Protein AF-A0A6P2DY76-F1 (afdb_monomer)

Nearest PDB structures (foldseek):
  8uhw-assembly1_F  TM=8.883E-01  e=5.460E-03  Acetivibrio thermocellus DSM 1313
  6jkp-assembly1_A  TM=8.711E-01  e=1.863E-02  Bifidobacterium catenulatum PV20-2
  1jqa-assembly1_A  TM=8.003E-01  e=4.679E-02  Geobacillus stearothermophilus
  3gxh-assembly3_B  TM=5.942E-01  e=4.130E+00  Shewanella putrefaciens CN-32

pLDDT: mean 71.17, std 22.44, range [22.77, 96.5]

Sequence (155 aa):
MGSWETEVIHRRFASTDGLGNSGEVTFSQSAVETVYLGKTAAGALHQEIRRTSSHRVVMIASKTLATTTTCISGLQQALGDRYAGTFASIPAHSPLDSIIEAVRYVRHCQADLLVAVGGGSVIDAAKIVTLCLERDLDAIEDLLALRIGGQTPCH

Solvent-accessible surface area (backbone atoms only — not comparable to full-atom values): 9446 Å² total; per-residue (Å²): 136,84,87,66,79,54,62,63,58,77,64,74,82,70,86,79,85,78,92,82,91,69,93,69,84,76,80,69,75,70,67,81,89,61,82,69,79,97,53,55,58,54,58,45,49,55,50,49,35,64,76,70,68,46,59,21,34,29,36,40,28,27,42,65,54,59,73,76,45,65,62,54,61,52,40,46,62,66,42,48,92,26,52,45,49,72,49,45,72,56,53,93,84,58,52,65,68,52,40,35,52,48,35,53,49,43,58,73,44,59,46,46,29,54,33,32,47,56,59,69,73,40,46,52,46,46,52,53,28,50,53,27,64,75,69,74,44,72,52,65,67,57,59,51,56,67,72,64,71,79,70,81,81,87,125

Secondary structure (DSSP, 8-state):
--------------------------------S----SS-HHHHHHHHHHHHT---EEEEEEHHHHHH-SHHHHHHHHHGGGEEEEEEEE-TT--HHHHHHHHHHHHHTT-SEEEEESSHHHHHHHHHHHHHHHTT--SHHHHHHHHTTT-----

Mean predicted aligned error: 11.27 Å

Radius of gyration: 16.5 Å; Cα contacts (8 Å, |Δi|>4): 192; chains: 1; bounding box: 36×27×59 Å

Foldseek 3Di:
DDDFQWQFDKDFQDPDDDDDDDLDPPPPPPPSPDGDPPDDNLRVVVVVCVVQVWQAEEEEEALCCVPVDCNVVVNCVSCVNNYLYYHHPQDVVRDLLSLLVVLVSCVVSVGRTYTYGYDPSSVVSVVSSVVCNNVVHRDSVVVVVNVPSDDDDDD

Structure (mmCIF, N/CA/C/O backbone):
data_AF-A0A6P2DY76-F1
#
_entry.id   AF-A0A6P2DY76-F1
#
loop_
_atom_site.group_PDB
_atom_site.id
_atom_site.type_symbol
_atom_site.label_atom_id
_atom_site.label_alt_id
_atom_site.label_comp_id
_atom_site.label_asym_id
_atom_site.label_entity_id
_atom_site.label_seq_id
_atom_site.pdbx_PDB_ins_code
_atom_site.Cartn_x
_atom_site.Cartn_y
_atom_site.Cartn_z
_atom_site.occupancy
_atom_site.B_iso_or_equiv
_atom_site.auth_seq_id
_atom_site.auth_comp_id
_atom_site.auth_asym_id
_atom_site.auth_atom_id
_atom_site.pdbx_PDB_model_num
ATOM 1 N N . MET A 1 1 ? 3.518 3.228 22.490 1.00 30.34 1 MET A N 1
ATOM 2 C CA . MET A 1 1 ? 2.552 3.415 21.384 1.00 30.34 1 MET A CA 1
ATOM 3 C C . MET A 1 1 ? 3.234 4.280 20.340 1.00 30.34 1 MET A C 1
ATOM 5 O O . MET A 1 1 ? 3.386 5.469 20.569 1.00 30.34 1 MET A O 1
ATOM 9 N N . GLY A 1 2 ? 3.784 3.662 19.291 1.00 35.56 2 GLY A N 1
ATOM 10 C CA . GLY A 1 2 ? 4.503 4.375 18.232 1.00 35.56 2 GLY A CA 1
ATOM 11 C C . GLY A 1 2 ? 3.522 5.049 17.278 1.00 35.56 2 GLY A C 1
ATOM 12 O O . GLY A 1 2 ? 2.568 4.412 16.835 1.00 35.56 2 GLY A O 1
ATOM 13 N N . SER A 1 3 ? 3.735 6.335 17.015 1.00 32.41 3 SER A N 1
ATOM 14 C CA . SER A 1 3 ? 3.054 7.080 15.959 1.00 32.41 3 SER A CA 1
ATOM 15 C C . SER A 1 3 ? 3.633 6.626 14.623 1.00 32.41 3 SER A C 1
ATOM 17 O O . SER A 1 3 ? 4.756 6.990 14.288 1.00 32.41 3 SER A O 1
ATOM 19 N N . TRP A 1 4 ? 2.908 5.780 13.896 1.00 38.38 4 TRP A N 1
ATOM 20 C CA . TRP A 1 4 ? 3.278 5.389 12.538 1.00 38.38 4 TRP A CA 1
ATOM 21 C C . TRP A 1 4 ? 2.631 6.387 11.583 1.00 38.38 4 TRP A C 1
ATOM 23 O O . TRP A 1 4 ? 1.407 6.392 11.430 1.00 38.38 4 TRP A O 1
ATOM 33 N N . GLU A 1 5 ? 3.435 7.260 10.984 1.00 32.78 5 GLU A N 1
ATOM 34 C CA . GLU A 1 5 ? 2.974 8.125 9.900 1.00 32.78 5 GLU A CA 1
ATOM 35 C C . GLU A 1 5 ? 2.453 7.226 8.773 1.00 32.78 5 GLU A C 1
ATOM 37 O O . GLU A 1 5 ? 3.176 6.394 8.229 1.00 32.78 5 GLU A O 1
ATOM 42 N N . THR A 1 6 ? 1.149 7.310 8.511 1.00 41.62 6 THR A N 1
ATOM 43 C CA . THR A 1 6 ? 0.481 6.535 7.465 1.00 41.62 6 THR A CA 1
ATOM 44 C C . THR A 1 6 ? 0.117 7.507 6.364 1.00 41.62 6 THR A C 1
ATOM 46 O O . THR A 1 6 ? -0.840 8.270 6.498 1.00 41.62 6 THR A O 1
ATOM 49 N N . GLU A 1 7 ? 0.895 7.502 5.290 1.00 40.75 7 GLU A N 1
ATOM 50 C CA . GLU A 1 7 ? 0.532 8.222 4.080 1.00 40.75 7 GLU A CA 1
ATOM 51 C C . GLU A 1 7 ? -0.392 7.327 3.254 1.00 40.75 7 GLU A C 1
ATOM 53 O O . GLU A 1 7 ? 0.019 6.318 2.682 1.00 40.75 7 GLU A O 1
ATOM 58 N N . VAL A 1 8 ? -1.680 7.667 3.247 1.00 42.19 8 VAL A N 1
ATOM 59 C CA . VAL A 1 8 ? -2.668 6.962 2.433 1.00 42.19 8 VAL A CA 1
ATOM 60 C C . VAL A 1 8 ? -2.679 7.611 1.054 1.00 42.19 8 VAL A C 1
ATOM 62 O O . VAL A 1 8 ? -3.338 8.624 0.844 1.00 42.19 8 VAL A O 1
ATOM 65 N N . ILE A 1 9 ? -1.942 7.032 0.109 1.00 42.50 9 ILE A N 1
ATOM 66 C CA . ILE A 1 9 ? -2.078 7.385 -1.308 1.00 42.50 9 ILE A CA 1
ATOM 67 C C . ILE A 1 9 ? -3.341 6.697 -1.825 1.00 42.50 9 ILE A C 1
ATOM 69 O O . ILE A 1 9 ? -3.396 5.475 -1.818 1.00 42.50 9 ILE A O 1
ATOM 73 N N . HIS A 1 10 ? -4.346 7.453 -2.269 1.00 47.78 10 HIS A N 1
ATOM 74 C CA . HIS A 1 10 ? -5.577 6.905 -2.843 1.00 47.78 10 HIS A CA 1
ATOM 75 C C . HIS A 1 10 ? -5.767 7.368 -4.296 1.00 47.78 10 HIS A C 1
ATOM 77 O O . HIS A 1 10 ? -5.571 8.541 -4.612 1.00 47.78 10 HIS A O 1
ATOM 83 N N . ARG A 1 11 ? -6.257 6.495 -5.183 1.00 47.28 11 ARG A N 1
ATOM 84 C CA . ARG A 1 11 ? -6.914 6.917 -6.431 1.00 47.28 11 ARG A CA 1
ATOM 85 C C . ARG A 1 11 ? -7.928 5.874 -6.880 1.00 47.28 11 ARG A C 1
ATOM 87 O O . ARG A 1 11 ? -7.674 4.678 -6.789 1.00 47.28 11 ARG A O 1
ATOM 94 N N . ARG A 1 12 ? -9.086 6.344 -7.343 1.00 36.03 12 ARG A N 1
ATOM 95 C CA . ARG A 1 12 ? -10.121 5.512 -7.960 1.00 36.03 12 ARG A CA 1
ATOM 96 C C . ARG A 1 12 ? -9.712 5.254 -9.407 1.00 36.03 12 ARG A C 1
ATOM 98 O O . ARG A 1 12 ? -9.513 6.214 -10.148 1.00 36.03 12 ARG A O 1
ATOM 105 N N . PHE A 1 13 ? -9.619 3.990 -9.805 1.00 35.25 13 PHE A N 1
ATOM 106 C CA . PHE A 1 13 ? -9.458 3.637 -11.213 1.00 35.25 13 PHE A CA 1
ATOM 107 C C . PHE A 1 13 ? -10.743 4.027 -11.952 1.00 35.25 13 PHE A C 1
ATOM 109 O O . PHE A 1 13 ? -11.805 3.447 -11.723 1.00 35.25 13 PHE A O 1
ATOM 116 N N . ALA A 1 14 ? -10.673 5.065 -12.782 1.00 29.16 14 ALA A N 1
ATOM 117 C CA . ALA A 1 14 ? -11.671 5.271 -13.819 1.00 29.16 14 ALA A CA 1
ATOM 118 C C . ALA A 1 14 ? -11.318 4.323 -14.970 1.00 29.16 14 ALA A C 1
ATOM 120 O O . ALA A 1 14 ? -10.163 4.293 -15.387 1.00 29.16 14 ALA A O 1
ATOM 121 N N . SER A 1 15 ? -12.282 3.551 -15.478 1.00 27.42 15 SER A N 1
ATOM 122 C CA . SER A 1 15 ? -12.105 2.903 -16.778 1.00 27.42 15 SER A CA 1
ATOM 123 C C . SER A 1 15 ? -11.967 4.010 -17.821 1.00 27.42 15 SER A C 1
ATOM 125 O O . SER A 1 15 ? -12.894 4.798 -18.014 1.00 27.42 15 SER A O 1
ATOM 127 N N . THR A 1 16 ? -10.797 4.133 -18.433 1.00 33.19 16 THR A N 1
ATOM 128 C CA . THR A 1 16 ? -10.531 5.156 -19.440 1.00 33.19 16 THR A CA 1
ATOM 129 C C . THR A 1 16 ? -11.063 4.704 -20.794 1.00 33.19 16 THR A C 1
ATOM 131 O O . THR A 1 16 ? -10.407 3.970 -21.528 1.00 33.19 16 THR A O 1
ATOM 134 N N . ASP A 1 17 ? -12.241 5.211 -21.151 1.00 29.17 17 ASP A N 1
ATOM 135 C CA . ASP A 1 17 ? -12.602 5.413 -22.549 1.00 29.17 17 ASP A CA 1
ATOM 136 C C . ASP A 1 17 ? -11.834 6.653 -23.048 1.00 29.17 17 ASP A C 1
ATOM 138 O O . ASP A 1 17 ? -12.101 7.769 -22.602 1.00 29.17 17 ASP A O 1
ATOM 142 N N . GLY A 1 18 ? -10.877 6.480 -23.968 1.00 28.44 18 GLY A N 1
ATOM 143 C CA . GLY A 1 18 ? -10.365 7.580 -24.801 1.00 28.44 18 GLY A CA 1
ATOM 144 C C . GLY A 1 18 ? -8.846 7.789 -24.814 1.00 28.44 18 GLY A C 1
ATOM 145 O O . GLY A 1 18 ? -8.245 8.255 -23.851 1.00 28.44 18 GLY A O 1
ATOM 146 N N . LEU A 1 19 ? -8.252 7.513 -25.979 1.00 36.41 19 LEU A N 1
ATOM 147 C CA . LEU A 1 19 ? -6.880 7.838 -26.379 1.00 36.41 19 LEU A CA 1
ATOM 148 C C . LEU A 1 19 ? -6.678 9.357 -26.544 1.00 36.41 19 LEU A C 1
ATOM 150 O O . LEU A 1 19 ? -7.435 10.010 -27.261 1.00 36.41 19 LEU A O 1
ATOM 154 N N . GLY A 1 20 ? -5.595 9.892 -25.972 1.00 30.25 20 GLY A N 1
ATOM 155 C CA . GLY A 1 20 ? -5.074 11.235 -26.242 1.00 30.25 20 GLY A CA 1
ATOM 156 C C . GLY A 1 20 ? -3.555 11.188 -26.423 1.00 30.25 20 GLY A C 1
ATOM 157 O O . GLY A 1 20 ? -2.831 10.774 -25.524 1.00 30.25 20 GLY A O 1
ATOM 158 N N . ASN A 1 21 ? -3.085 11.567 -27.611 1.00 40.75 21 ASN A N 1
ATOM 159 C CA . ASN A 1 21 ? -1.695 11.485 -28.059 1.00 40.75 21 ASN A CA 1
ATOM 160 C C . ASN A 1 21 ? -0.908 12.755 -27.684 1.00 40.75 21 ASN A C 1
ATOM 162 O O . ASN A 1 21 ? -1.267 13.831 -28.154 1.00 40.75 21 ASN A O 1
ATOM 166 N N . SER A 1 22 ? 0.167 12.637 -26.898 1.00 38.12 22 SER A N 1
ATOM 167 C CA . SER A 1 22 ? 1.273 13.611 -26.817 1.00 38.12 22 SER A CA 1
ATOM 168 C C . SER A 1 22 ? 2.358 13.070 -25.879 1.00 38.12 22 SER A C 1
ATOM 170 O O . SER A 1 22 ? 2.081 12.766 -24.721 1.00 38.12 22 SER A O 1
ATOM 172 N N . GLY A 1 23 ? 3.584 12.918 -26.389 1.00 37.81 23 GLY A N 1
ATOM 173 C CA . GLY A 1 23 ? 4.753 12.345 -25.706 1.00 37.81 23 GLY A CA 1
ATOM 174 C C . GLY A 1 23 ? 5.379 13.238 -24.631 1.00 37.81 23 GLY A C 1
ATOM 175 O O . GLY A 1 23 ? 6.600 13.334 -24.551 1.00 37.81 23 GLY A O 1
ATOM 176 N N . GLU A 1 24 ? 4.558 13.874 -23.801 1.00 24.77 24 GLU A N 1
ATOM 177 C CA . GLU A 1 24 ? 4.988 14.581 -22.600 1.00 24.77 24 GLU A CA 1
ATOM 178 C C . GLU A 1 24 ? 4.595 13.745 -21.375 1.00 24.77 24 GLU A C 1
ATOM 180 O O . GLU A 1 24 ? 3.420 13.607 -21.034 1.00 24.77 24 GLU A O 1
ATOM 185 N N . VAL A 1 25 ? 5.581 13.143 -20.702 1.00 34.62 25 VAL A N 1
ATOM 186 C CA . VAL A 1 25 ? 5.359 12.526 -19.387 1.00 34.62 25 VAL A CA 1
ATOM 187 C C . VAL A 1 25 ? 5.606 13.597 -18.334 1.00 34.62 25 VAL A C 1
ATOM 189 O O . VAL A 1 25 ? 6.676 13.683 -17.736 1.00 34.62 25 VAL A O 1
ATOM 192 N N . THR A 1 26 ? 4.604 14.442 -18.105 1.00 22.77 26 THR A N 1
ATOM 193 C CA . THR A 1 26 ? 4.596 15.304 -16.927 1.00 22.77 26 THR A CA 1
ATOM 194 C C . THR A 1 26 ? 4.423 14.410 -15.703 1.00 22.77 26 THR A C 1
ATOM 196 O O . THR A 1 26 ? 3.330 13.914 -15.425 1.00 22.77 26 THR A O 1
ATOM 199 N N . PHE A 1 27 ? 5.500 14.206 -14.942 1.00 31.28 27 PHE A N 1
ATOM 200 C CA . PHE A 1 27 ? 5.382 13.750 -13.561 1.00 31.28 27 PHE A CA 1
ATOM 201 C C . PHE A 1 27 ? 4.781 14.894 -12.745 1.00 31.28 27 PHE A C 1
ATOM 203 O O . PHE A 1 27 ? 5.474 15.664 -12.085 1.00 31.28 27 PHE A O 1
ATOM 210 N N . SER A 1 28 ? 3.458 15.011 -12.801 1.00 29.83 28 SER A N 1
ATOM 211 C CA . SER A 1 28 ? 2.711 15.646 -11.732 1.00 29.83 28 SER A CA 1
ATOM 212 C C . SER A 1 28 ? 2.940 14.765 -10.506 1.00 29.83 28 SER A C 1
ATOM 214 O O . SER A 1 28 ? 2.367 13.681 -10.402 1.00 29.83 28 SER A O 1
ATOM 216 N N . GLN A 1 29 ? 3.823 15.179 -9.587 1.00 37.59 29 GLN A N 1
ATOM 217 C CA . GLN A 1 29 ? 3.649 14.743 -8.208 1.00 37.59 29 GLN A CA 1
ATOM 218 C C . GLN A 1 29 ? 2.282 15.289 -7.814 1.00 37.59 29 GLN A C 1
ATOM 220 O O . GLN A 1 29 ? 2.165 16.472 -7.495 1.00 37.59 29 GLN A O 1
ATOM 225 N N . SER A 1 30 ? 1.236 14.468 -7.948 1.00 38.88 30 SER A N 1
ATOM 226 C CA . SER A 1 30 ? -0.060 14.775 -7.364 1.00 38.88 30 SER A CA 1
ATOM 227 C C . SER A 1 30 ? 0.238 15.124 -5.917 1.00 38.88 30 SER A C 1
ATOM 229 O O . SER A 1 30 ? 0.761 14.289 -5.176 1.00 38.88 30 SER A O 1
ATOM 231 N N . ALA A 1 31 ? 0.037 16.399 -5.573 1.00 41.16 31 ALA A N 1
ATOM 232 C CA . ALA A 1 31 ? 0.180 16.880 -4.214 1.00 41.16 31 ALA A CA 1
ATOM 233 C C . ALA A 1 31 ? -0.518 15.870 -3.310 1.00 41.16 31 ALA A C 1
ATOM 235 O O . ALA A 1 31 ? -1.607 15.418 -3.663 1.00 41.16 31 ALA A O 1
ATOM 236 N N . VAL A 1 32 ? 0.117 15.480 -2.204 1.00 49.41 32 VAL A N 1
ATOM 237 C CA . VAL A 1 32 ? -0.525 14.624 -1.205 1.00 49.41 32 VAL A CA 1
ATOM 238 C C . VAL A 1 32 ? -1.911 15.206 -0.939 1.00 49.41 32 VAL A C 1
ATOM 240 O O . VAL A 1 32 ? -2.025 16.294 -0.377 1.00 49.41 32 VAL A O 1
ATOM 243 N N . GLU A 1 33 ? -2.959 14.538 -1.427 1.00 51.00 33 GLU A N 1
ATOM 244 C CA . GLU A 1 33 ? -4.286 15.162 -1.481 1.00 51.00 33 GLU A CA 1
ATOM 245 C C . GLU A 1 33 ? -4.858 15.312 -0.069 1.00 51.00 33 GLU A C 1
ATOM 247 O O . GLU A 1 33 ? -5.686 16.184 0.191 1.00 51.00 33 GLU A O 1
ATOM 252 N N . THR A 1 34 ? -4.405 14.480 0.875 1.00 57.59 34 THR A N 1
ATOM 253 C CA . THR A 1 34 ? -4.797 14.541 2.282 1.00 57.59 34 THR A CA 1
ATOM 254 C C . THR A 1 34 ? -3.736 13.904 3.181 1.00 57.59 34 THR A C 1
ATOM 256 O O . THR A 1 34 ? -3.368 12.746 3.004 1.00 57.59 34 THR A O 1
ATOM 259 N N . VAL A 1 35 ? -3.290 14.645 4.201 1.00 63.62 35 VAL A N 1
ATOM 260 C CA . VAL A 1 35 ? -2.479 14.118 5.310 1.00 63.62 35 VAL A CA 1
ATOM 261 C C . VAL A 1 35 ? -3.348 14.049 6.560 1.00 63.62 35 VAL A C 1
ATOM 263 O O . VAL A 1 35 ? -3.916 15.053 6.994 1.00 63.62 35 VAL A O 1
ATOM 266 N N . TYR A 1 36 ? -3.439 12.869 7.170 1.00 62.97 36 TYR A N 1
ATOM 267 C CA . TYR A 1 36 ? -4.183 12.675 8.412 1.00 62.97 36 TYR A CA 1
ATOM 268 C C . TYR A 1 36 ? -3.252 12.789 9.628 1.00 62.97 36 TYR A C 1
ATOM 270 O O . TYR A 1 36 ? -2.589 11.825 10.002 1.00 62.97 36 TYR A O 1
ATOM 278 N N . LEU A 1 37 ? -3.234 13.955 10.281 1.00 57.22 37 LEU A N 1
ATOM 279 C CA . LEU A 1 37 ? -2.522 14.166 11.550 1.00 57.22 37 LEU A CA 1
ATOM 280 C C . LEU A 1 37 ? -3.422 13.850 12.754 1.00 57.22 37 LEU A C 1
ATOM 282 O O . LEU A 1 37 ? -4.618 14.143 12.748 1.00 57.22 37 LEU A O 1
ATOM 286 N N . GLY A 1 38 ? -2.846 13.248 13.800 1.00 60.25 38 GLY A N 1
ATOM 287 C CA . GLY A 1 38 ? -3.551 12.954 15.057 1.00 60.25 38 GLY A CA 1
ATOM 288 C C . GLY A 1 38 ? -4.596 11.833 14.972 1.00 60.25 38 GLY A C 1
ATOM 289 O O . GLY A 1 38 ? -5.368 11.642 15.910 1.00 60.25 38 GLY A O 1
ATOM 290 N N . LYS A 1 39 ? -4.633 11.082 13.866 1.00 67.31 39 LYS A N 1
ATOM 291 C CA . LYS A 1 39 ? -5.490 9.903 13.700 1.00 67.31 39 LYS A CA 1
AT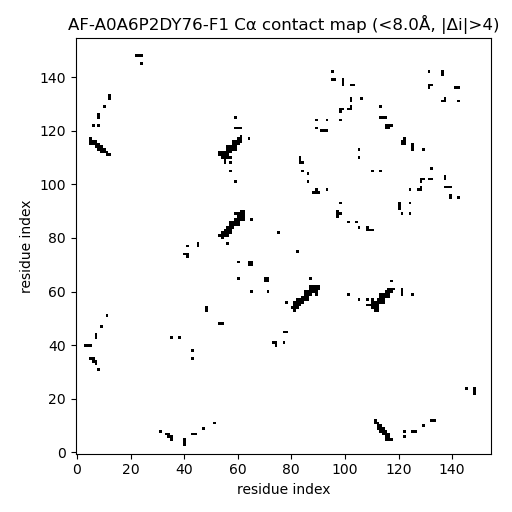OM 292 C C . LYS A 1 39 ? -4.661 8.636 13.772 1.00 67.31 39 LYS A C 1
ATOM 294 O O . LYS A 1 39 ? -3.508 8.604 13.356 1.00 67.31 39 LYS A O 1
ATOM 299 N N . THR A 1 40 ? -5.273 7.567 14.266 1.00 77.56 40 THR A N 1
ATOM 300 C CA . THR A 1 40 ? -4.704 6.233 14.086 1.00 77.56 40 THR A CA 1
ATOM 301 C C . THR A 1 40 ? -4.755 5.859 12.603 1.00 77.56 40 THR A C 1
ATOM 303 O O . THR A 1 40 ? -5.657 6.297 11.885 1.00 77.56 40 THR A O 1
ATOM 306 N N . ALA A 1 41 ? -3.831 5.007 12.154 1.00 77.94 41 ALA A N 1
ATOM 307 C CA . ALA A 1 41 ? -3.803 4.500 10.781 1.00 77.94 41 ALA A CA 1
ATOM 308 C C . ALA A 1 41 ? -5.160 3.901 10.357 1.00 77.94 41 ALA A C 1
ATOM 310 O O . ALA A 1 41 ? -5.682 4.215 9.291 1.00 77.94 41 ALA A O 1
ATOM 311 N N . ALA A 1 42 ? -5.791 3.125 11.245 1.00 82.12 42 ALA A N 1
ATOM 312 C CA . ALA A 1 42 ? -7.129 2.577 11.029 1.00 82.12 42 ALA A CA 1
ATOM 313 C C . ALA A 1 42 ? -8.206 3.671 10.902 1.00 82.12 42 ALA A C 1
ATOM 315 O O . ALA A 1 42 ? -9.077 3.592 10.041 1.00 82.12 42 ALA A O 1
ATOM 316 N N . GLY A 1 43 ? -8.146 4.720 11.731 1.00 80.94 43 GLY A N 1
ATOM 317 C CA . GLY A 1 43 ? -9.089 5.838 11.671 1.00 80.94 43 GLY A CA 1
ATOM 318 C C . GLY A 1 43 ? -8.987 6.637 10.369 1.00 80.94 43 GLY A C 1
ATOM 319 O O . GLY A 1 43 ? -10.016 6.973 9.778 1.00 80.94 43 GLY A O 1
ATOM 320 N N . ALA A 1 44 ? -7.761 6.900 9.909 1.00 83.50 44 ALA A N 1
ATOM 321 C CA . ALA A 1 44 ? -7.492 7.521 8.613 1.00 83.50 44 ALA A CA 1
ATOM 322 C C . ALA A 1 44 ? -8.004 6.643 7.459 1.00 83.50 44 ALA A C 1
ATOM 324 O O . ALA A 1 44 ? -8.776 7.107 6.623 1.00 83.50 44 ALA A O 1
ATOM 325 N N . LEU A 1 45 ? -7.677 5.348 7.482 1.00 84.00 45 LEU A N 1
ATOM 326 C CA . LEU A 1 45 ? -8.109 4.379 6.476 1.00 84.00 45 LEU A CA 1
ATOM 327 C C . LEU A 1 45 ? -9.637 4.270 6.381 1.00 84.00 45 LEU A C 1
ATOM 329 O O . LEU A 1 45 ? -10.201 4.299 5.291 1.00 84.00 45 LEU A O 1
ATOM 333 N N . HIS A 1 46 ? -10.336 4.217 7.514 1.00 86.00 46 HIS A N 1
ATOM 334 C CA . HIS A 1 46 ? -11.797 4.197 7.533 1.00 86.00 46 HIS A CA 1
ATOM 335 C C . HIS A 1 46 ? -12.425 5.457 6.939 1.00 86.00 46 HIS A C 1
ATOM 337 O O . HIS A 1 46 ? -13.470 5.378 6.291 1.00 86.00 46 HIS A O 1
ATOM 343 N N . GLN A 1 47 ? -11.840 6.627 7.202 1.00 84.25 47 GLN A N 1
ATOM 344 C CA . GLN A 1 47 ? -12.314 7.861 6.588 1.00 84.25 47 GLN A CA 1
ATOM 345 C C . GLN A 1 47 ? -12.111 7.823 5.078 1.00 84.25 47 GLN A C 1
ATOM 347 O O . GLN A 1 47 ? -13.020 8.202 4.342 1.00 84.25 47 GLN A O 1
ATOM 352 N N . GLU A 1 48 ? -10.969 7.309 4.638 1.00 84.38 48 GLU A N 1
ATOM 353 C CA . GLU A 1 48 ? -10.640 7.241 3.226 1.00 84.38 48 GLU A CA 1
ATOM 354 C C . GLU A 1 48 ? -11.558 6.293 2.458 1.00 84.38 48 GLU A C 1
ATOM 356 O O . GLU A 1 48 ? -12.117 6.657 1.426 1.00 84.38 48 GLU A O 1
ATOM 361 N N . ILE A 1 49 ? -11.827 5.119 3.023 1.00 87.06 49 ILE A N 1
ATOM 362 C CA . ILE A 1 49 ? -12.791 4.153 2.484 1.00 87.06 49 ILE A CA 1
ATOM 363 C C . ILE A 1 49 ? -14.183 4.770 2.348 1.00 87.06 49 ILE A C 1
ATOM 365 O O . ILE A 1 49 ? -14.859 4.553 1.346 1.00 87.06 49 ILE A O 1
ATOM 369 N N . ARG A 1 50 ? -14.626 5.559 3.337 1.00 88.50 50 ARG A N 1
ATOM 370 C CA . ARG A 1 50 ? -15.917 6.261 3.254 1.00 88.50 50 ARG A CA 1
ATOM 371 C C . ARG A 1 50 ? -15.922 7.316 2.154 1.00 88.50 50 ARG A C 1
ATOM 373 O O . ARG A 1 50 ? -16.907 7.424 1.434 1.00 88.50 50 ARG A O 1
ATOM 380 N N . ARG A 1 51 ? -14.837 8.080 2.024 1.00 85.88 51 ARG A N 1
ATOM 381 C CA . ARG A 1 51 ? -14.701 9.148 1.024 1.00 85.88 51 ARG A CA 1
ATOM 382 C C . ARG A 1 51 ? -14.698 8.594 -0.404 1.00 85.88 51 ARG A C 1
ATOM 384 O O . ARG A 1 51 ? -15.318 9.171 -1.287 1.00 85.88 51 ARG A O 1
ATOM 391 N N . THR A 1 52 ? -14.026 7.466 -0.615 1.00 82.12 52 THR A N 1
ATOM 392 C CA . THR A 1 52 ? -13.851 6.822 -1.930 1.00 82.12 52 THR A CA 1
ATOM 393 C C . THR A 1 52 ? -14.954 5.827 -2.278 1.00 82.12 52 THR A C 1
ATOM 395 O O . THR A 1 52 ? -15.156 5.524 -3.455 1.00 82.12 52 THR A O 1
ATOM 398 N N . SER A 1 53 ? -15.698 5.356 -1.271 1.00 91.25 53 SER A N 1
ATOM 399 C CA . SER A 1 53 ? -16.619 4.219 -1.378 1.00 91.25 53 SER A CA 1
ATOM 400 C C . SER A 1 53 ? -15.927 2.944 -1.880 1.00 91.25 53 SER A C 1
ATOM 402 O O . SER A 1 53 ? -16.508 2.196 -2.657 1.00 91.25 53 SER A O 1
ATOM 404 N N . SER A 1 54 ? -14.683 2.705 -1.458 1.00 88.69 54 SER A N 1
ATOM 405 C CA . SER A 1 54 ? -13.883 1.542 -1.868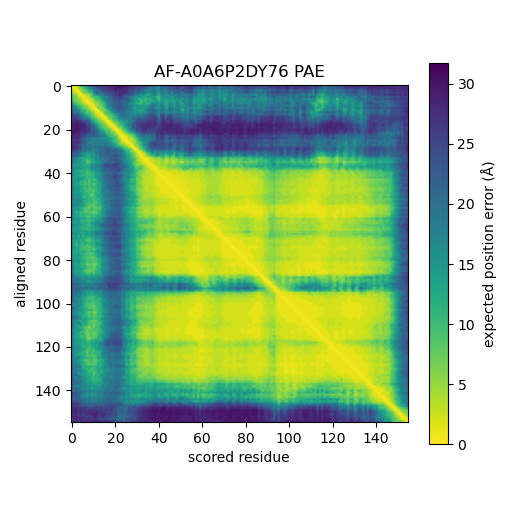 1.00 88.69 54 SER A CA 1
ATOM 406 C C . SER A 1 54 ? -14.247 0.274 -1.094 1.00 88.69 54 SER A C 1
ATOM 408 O O . SER A 1 54 ? -14.448 0.300 0.123 1.00 88.69 54 SER A O 1
ATOM 410 N N . HIS A 1 55 ? -14.324 -0.858 -1.786 1.00 93.62 55 HIS A N 1
ATOM 411 C CA . HIS A 1 55 ? -14.766 -2.156 -1.276 1.00 93.62 55 HIS A CA 1
ATOM 412 C C . HIS A 1 55 ? -13.685 -3.237 -1.309 1.00 93.62 55 HIS A C 1
ATOM 414 O O . HIS A 1 55 ? -13.847 -4.242 -0.624 1.00 93.62 55 HIS A O 1
ATOM 420 N N . ARG A 1 56 ? -12.603 -3.053 -2.067 1.00 94.25 56 ARG A N 1
ATOM 421 C CA . ARG A 1 56 ? -11.519 -4.027 -2.229 1.00 94.25 56 ARG A CA 1
ATOM 422 C C . ARG A 1 56 ? -10.177 -3.332 -2.044 1.00 94.25 56 ARG A C 1
ATOM 424 O O . ARG A 1 56 ? -9.581 -2.814 -2.984 1.00 94.25 56 ARG A O 1
ATOM 431 N N . VAL A 1 57 ? -9.699 -3.332 -0.807 1.00 92.88 57 VAL A N 1
ATOM 432 C CA . VAL A 1 57 ? -8.494 -2.614 -0.397 1.00 92.88 57 VAL A CA 1
ATOM 433 C C . VAL A 1 57 ? -7.291 -3.547 -0.395 1.00 92.88 57 VAL A C 1
ATOM 435 O O . VAL A 1 57 ? -7.272 -4.549 0.325 1.00 92.88 57 VAL A O 1
ATOM 438 N N . VAL A 1 58 ? -6.261 -3.186 -1.158 1.00 94.81 58 VAL A N 1
ATOM 439 C CA . VAL A 1 58 ? -4.946 -3.830 -1.113 1.00 94.81 58 VAL A CA 1
ATOM 440 C C . VAL A 1 58 ? -3.948 -2.915 -0.421 1.00 94.81 58 VAL A C 1
ATOM 442 O O . VAL A 1 58 ? -3.870 -1.724 -0.706 1.00 94.81 58 VAL A O 1
ATOM 445 N N . MET A 1 59 ? -3.147 -3.488 0.474 1.00 92.56 59 MET A N 1
ATOM 446 C CA . 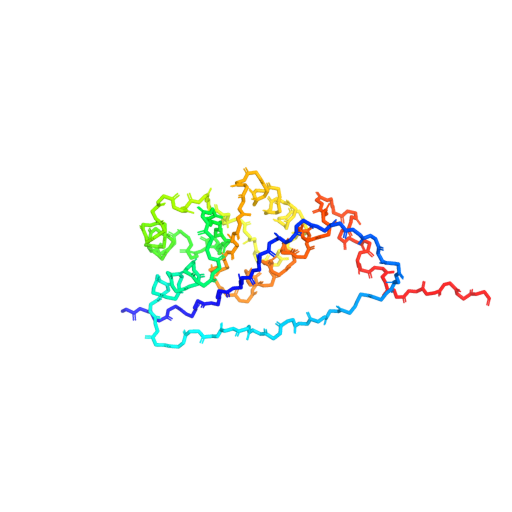MET A 1 59 ? -2.032 -2.785 1.106 1.00 92.56 59 MET A CA 1
ATOM 447 C C . MET A 1 59 ? -0.703 -3.182 0.460 1.00 92.56 59 MET A C 1
ATOM 449 O O . MET A 1 59 ? -0.436 -4.369 0.296 1.00 92.56 59 MET A O 1
ATOM 453 N N . ILE A 1 60 ? 0.161 -2.217 0.159 1.00 90.88 60 ILE A N 1
ATOM 454 C CA . ILE A 1 60 ? 1.584 -2.444 -0.107 1.00 90.88 60 ILE A CA 1
ATOM 455 C C . ILE A 1 60 ? 2.355 -2.043 1.144 1.00 90.88 60 ILE A C 1
ATOM 457 O O . ILE A 1 60 ? 2.216 -0.922 1.627 1.00 90.88 60 ILE A O 1
ATOM 461 N N . ALA A 1 61 ? 3.175 -2.946 1.673 1.00 87.75 61 ALA A N 1
ATOM 462 C CA . ALA A 1 61 ? 3.904 -2.715 2.912 1.00 87.75 61 ALA A CA 1
ATOM 463 C C . ALA A 1 61 ? 5.388 -3.062 2.792 1.00 87.75 61 ALA A C 1
ATOM 465 O O . ALA A 1 61 ? 5.780 -3.927 2.006 1.00 87.75 61 ALA A O 1
ATOM 466 N N . SER A 1 62 ? 6.226 -2.431 3.622 1.00 83.12 62 SER A N 1
ATOM 467 C CA . SER A 1 62 ? 7.601 -2.922 3.785 1.00 83.12 62 SER A CA 1
ATOM 468 C C . SER A 1 62 ? 7.597 -4.282 4.482 1.00 83.12 62 SER A C 1
ATOM 470 O O . SER A 1 62 ? 6.855 -4.496 5.446 1.00 83.12 62 SER A O 1
ATOM 472 N N . LYS A 1 63 ? 8.491 -5.176 4.047 1.00 83.38 63 LYS A N 1
ATOM 473 C CA . LYS A 1 63 ? 8.679 -6.491 4.671 1.00 83.38 63 LYS A CA 1
ATOM 474 C C . LYS A 1 63 ? 8.955 -6.376 6.169 1.00 83.38 63 LYS A C 1
ATOM 476 O O . LYS A 1 63 ? 8.332 -7.074 6.958 1.00 83.38 63 LYS A O 1
ATOM 481 N N . THR A 1 64 ? 9.846 -5.464 6.561 1.00 81.69 64 THR A N 1
ATOM 482 C CA . THR A 1 64 ? 10.202 -5.239 7.968 1.00 81.69 64 THR A CA 1
ATOM 483 C C . THR A 1 64 ? 8.989 -4.837 8.796 1.00 81.69 64 THR A C 1
ATOM 485 O O . THR A 1 64 ? 8.757 -5.432 9.842 1.00 81.69 64 THR A O 1
ATOM 488 N N . LEU A 1 65 ? 8.174 -3.879 8.340 1.00 80.62 65 LEU A N 1
ATOM 489 C CA . LEU A 1 65 ? 6.980 -3.467 9.085 1.00 80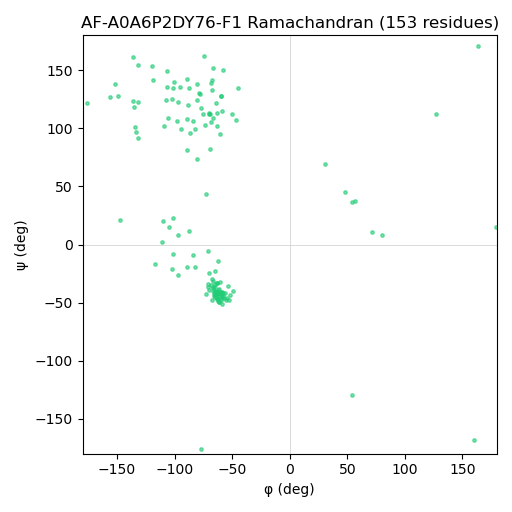.62 65 LEU A CA 1
ATOM 490 C C . LEU A 1 65 ? 5.971 -4.616 9.212 1.00 80.62 65 LEU A C 1
ATOM 492 O O . LEU A 1 65 ? 5.405 -4.814 10.287 1.00 80.62 65 LEU A O 1
ATOM 496 N N . ALA A 1 66 ? 5.785 -5.388 8.140 1.00 82.62 66 ALA A N 1
ATOM 497 C CA . ALA A 1 66 ? 4.870 -6.523 8.112 1.00 82.62 66 ALA A CA 1
ATOM 498 C C . ALA A 1 66 ? 5.296 -7.681 9.034 1.00 82.62 66 ALA A C 1
ATOM 500 O O . ALA A 1 66 ? 4.430 -8.378 9.552 1.00 82.62 66 ALA A O 1
ATOM 501 N N . THR A 1 67 ? 6.599 -7.893 9.255 1.00 83.44 67 THR A N 1
ATOM 502 C CA . THR A 1 67 ? 7.103 -9.012 10.075 1.00 83.44 67 THR A CA 1
ATOM 503 C C . THR A 1 67 ? 7.421 -8.636 11.518 1.00 83.44 67 THR A C 1
ATOM 505 O O . THR A 1 67 ? 7.391 -9.498 12.391 1.00 83.44 67 THR A O 1
ATOM 508 N N . THR A 1 68 ? 7.747 -7.370 11.784 1.00 83.38 68 THR A N 1
ATOM 509 C CA . THR A 1 68 ? 8.203 -6.919 13.113 1.00 83.38 68 THR A CA 1
ATOM 510 C C . THR A 1 68 ? 7.123 -6.220 13.931 1.00 83.38 68 THR A C 1
ATOM 512 O O . THR A 1 68 ? 7.336 -5.944 15.110 1.00 83.38 68 THR A O 1
ATOM 515 N N . THR A 1 69 ? 5.961 -5.930 13.337 1.00 83.25 69 THR A N 1
ATOM 516 C CA . THR A 1 69 ? 4.891 -5.181 14.004 1.00 83.25 69 THR A CA 1
ATOM 517 C C . THR A 1 69 ? 3.518 -5.800 13.767 1.00 83.25 69 THR A C 1
ATOM 519 O O . THR A 1 69 ? 3.292 -6.522 12.802 1.00 83.25 69 THR A O 1
ATOM 522 N N . THR A 1 70 ? 2.561 -5.443 14.622 1.00 85.06 70 THR A N 1
ATOM 523 C CA . THR A 1 70 ? 1.136 -5.765 14.451 1.00 85.06 70 THR A CA 1
ATOM 524 C C . THR A 1 70 ? 0.383 -4.715 13.626 1.00 85.06 70 THR A C 1
ATOM 526 O O . THR A 1 70 ? -0.845 -4.717 13.590 1.00 85.06 70 THR A O 1
ATOM 529 N N . CYS A 1 71 ? 1.089 -3.786 12.967 1.00 83.75 71 CYS A N 1
ATOM 530 C CA . CYS A 1 71 ? 0.461 -2.702 12.211 1.00 83.75 71 CYS A CA 1
ATOM 531 C C . CYS A 1 71 ? -0.401 -3.248 11.064 1.00 83.75 71 CYS A C 1
ATOM 533 O O . CYS A 1 71 ? -1.575 -2.900 10.952 1.00 83.75 71 CYS A O 1
ATOM 535 N N . ILE A 1 72 ? 0.158 -4.159 10.262 1.00 88.19 72 ILE A N 1
ATOM 536 C CA . ILE A 1 72 ? -0.545 -4.754 9.121 1.00 88.19 72 ILE A CA 1
ATOM 537 C C . ILE A 1 72 ? -1.737 -5.591 9.580 1.00 88.19 72 ILE A C 1
ATOM 539 O O . ILE A 1 72 ? -2.824 -5.420 9.039 1.00 88.19 72 ILE A O 1
ATOM 543 N N . SER A 1 73 ? -1.577 -6.429 10.607 1.00 89.88 73 SER A N 1
ATOM 544 C CA . SER A 1 73 ? -2.688 -7.234 11.128 1.00 89.88 73 SER A CA 1
ATOM 545 C C . SER A 1 73 ? -3.798 -6.380 11.747 1.00 89.88 73 SER A C 1
ATOM 547 O O . SER A 1 73 ? -4.976 -6.669 11.553 1.00 89.88 73 SER A O 1
ATOM 549 N N . GLY A 1 74 ? -3.450 -5.278 12.416 1.00 89.19 74 GLY A N 1
ATOM 550 C CA . GLY A 1 74 ? -4.428 -4.310 12.912 1.00 89.19 74 GLY A CA 1
ATOM 551 C C . GLY A 1 74 ? -5.209 -3.623 11.787 1.00 89.19 74 GLY A C 1
ATOM 552 O O . GLY A 1 74 ? -6.423 -3.456 11.892 1.00 89.19 74 GLY A O 1
ATOM 553 N N . LEU A 1 75 ? -4.542 -3.262 10.687 1.00 89.25 75 LEU A N 1
ATOM 554 C CA . LEU A 1 75 ? -5.202 -2.684 9.512 1.00 89.25 75 LEU A CA 1
ATOM 555 C C . LEU A 1 75 ? -6.058 -3.709 8.762 1.00 89.25 75 LEU A C 1
ATOM 557 O O . LEU A 1 75 ? -7.166 -3.376 8.357 1.00 89.25 75 LEU A O 1
ATOM 561 N N . GLN A 1 76 ? -5.597 -4.955 8.634 1.00 92.88 76 GLN A N 1
ATOM 562 C CA . GLN A 1 76 ? -6.398 -6.063 8.100 1.00 92.88 76 GLN A CA 1
ATOM 563 C C . GLN A 1 76 ? -7.700 -6.226 8.892 1.00 92.88 76 GLN A C 1
ATOM 565 O O . GLN A 1 76 ? -8.779 -6.279 8.306 1.00 92.88 76 GLN A O 1
ATOM 570 N N . GLN A 1 77 ? -7.613 -6.235 10.226 1.00 91.81 77 GLN A N 1
ATOM 571 C CA . GLN A 1 77 ? -8.789 -6.340 11.086 1.00 91.81 77 GLN A CA 1
ATOM 572 C C . GLN A 1 77 ? -9.723 -5.132 10.938 1.00 91.81 77 GLN A C 1
ATOM 574 O O . GLN A 1 77 ? -10.938 -5.307 10.883 1.00 91.81 77 GLN A O 1
ATOM 579 N N . ALA A 1 78 ? -9.174 -3.917 10.845 1.00 89.19 78 ALA A N 1
ATOM 580 C CA . ALA A 1 78 ? -9.963 -2.705 10.627 1.00 89.19 78 ALA A CA 1
ATOM 581 C C . ALA A 1 78 ? -10.674 -2.703 9.261 1.00 89.19 78 ALA A C 1
ATOM 583 O O . ALA A 1 78 ? -11.785 -2.194 9.137 1.00 89.19 78 ALA A O 1
ATOM 584 N N . LEU A 1 79 ? -10.055 -3.283 8.233 1.00 91.81 79 LEU A N 1
ATOM 585 C CA . LEU A 1 79 ? -10.642 -3.402 6.899 1.00 91.81 79 LEU A CA 1
ATOM 586 C C . LEU A 1 79 ? -11.801 -4.404 6.842 1.00 91.81 79 LEU A C 1
ATOM 588 O O . LEU A 1 79 ? -12.747 -4.181 6.082 1.00 91.81 79 LEU A O 1
ATOM 592 N N . GLY A 1 80 ? -11.742 -5.480 7.633 1.00 94.31 80 GLY A N 1
ATOM 593 C CA . GLY A 1 80 ? -12.757 -6.535 7.637 1.00 94.31 80 GLY A CA 1
ATOM 594 C C . GLY A 1 80 ? -12.990 -7.090 6.231 1.00 94.31 80 GLY A C 1
ATOM 595 O O . GLY A 1 80 ? -12.038 -7.372 5.507 1.00 94.31 80 GLY A O 1
ATOM 596 N N . ASP A 1 81 ? -14.251 -7.160 5.809 1.00 94.88 81 ASP A N 1
ATOM 597 C CA . ASP A 1 81 ? -14.652 -7.688 4.494 1.00 94.88 81 ASP A CA 1
ATOM 598 C C . ASP A 1 81 ? -14.104 -6.890 3.300 1.00 94.88 81 ASP A C 1
ATOM 600 O O . ASP A 1 81 ? -14.150 -7.357 2.164 1.00 94.88 81 ASP A O 1
ATOM 604 N N . ARG A 1 82 ? -13.584 -5.677 3.536 1.00 94.81 82 ARG A N 1
ATOM 605 C CA . ARG A 1 82 ? -12.966 -4.852 2.489 1.00 94.81 82 ARG A CA 1
ATOM 606 C C . ARG A 1 82 ? -11.510 -5.215 2.237 1.00 94.81 82 ARG A C 1
ATOM 608 O O . ARG A 1 82 ? -10.911 -4.692 1.300 1.00 94.81 82 ARG A O 1
ATOM 615 N N . TYR A 1 83 ? -10.913 -6.057 3.074 1.00 96.50 83 TYR A N 1
ATOM 616 C CA . TYR A 1 83 ? -9.539 -6.496 2.900 1.00 96.50 83 TYR A CA 1
ATOM 617 C C . TYR A 1 83 ? -9.425 -7.436 1.693 1.00 96.50 83 TYR A C 1
ATOM 619 O O . TYR A 1 83 ? -9.936 -8.552 1.714 1.00 96.50 83 TYR A O 1
ATOM 627 N N . ALA A 1 84 ? -8.728 -6.989 0.648 1.00 96.19 84 ALA A N 1
ATOM 628 C CA . ALA A 1 84 ? -8.508 -7.774 -0.566 1.00 96.19 84 ALA A CA 1
ATOM 629 C C . ALA A 1 84 ? -7.104 -8.393 -0.639 1.00 96.19 84 ALA A C 1
ATOM 631 O O . ALA A 1 84 ? -6.905 -9.358 -1.377 1.00 96.19 84 ALA A O 1
ATOM 632 N N . GLY A 1 85 ? -6.129 -7.862 0.106 1.00 95.50 85 GLY A N 1
ATOM 633 C CA . GLY A 1 85 ? -4.782 -8.426 0.128 1.00 95.50 85 GLY A CA 1
ATOM 634 C C . GLY A 1 85 ? -3.700 -7.513 0.699 1.00 95.50 85 GLY A C 1
ATOM 635 O O . GLY A 1 85 ? -3.900 -6.324 0.959 1.00 95.50 85 GLY A O 1
ATOM 636 N N . THR A 1 86 ? -2.515 -8.085 0.895 1.00 94.50 86 THR A N 1
ATOM 637 C CA . THR A 1 86 ? -1.301 -7.352 1.259 1.00 94.50 86 THR A CA 1
ATOM 638 C C . THR A 1 86 ? -0.124 -7.851 0.439 1.00 94.50 86 THR A C 1
ATOM 640 O O . THR A 1 86 ? 0.234 -9.023 0.511 1.00 94.50 86 THR A O 1
ATOM 643 N N . PHE A 1 87 ? 0.524 -6.935 -0.272 1.00 93.25 87 PHE A N 1
ATOM 644 C CA . PHE A 1 87 ? 1.798 -7.167 -0.929 1.00 93.25 87 PHE A CA 1
ATOM 645 C C . PHE A 1 87 ? 2.931 -6.629 -0.045 1.00 93.25 87 PHE A C 1
ATOM 647 O O . PHE A 1 87 ? 3.115 -5.420 0.087 1.00 93.25 87 PHE A O 1
ATOM 654 N N . ALA A 1 88 ? 3.684 -7.524 0.598 1.00 86.75 88 ALA A N 1
ATOM 655 C CA . ALA A 1 88 ? 4.737 -7.167 1.561 1.00 86.75 88 ALA A CA 1
ATOM 656 C C . ALA A 1 88 ? 6.166 -7.443 1.050 1.00 86.75 88 ALA A C 1
ATOM 6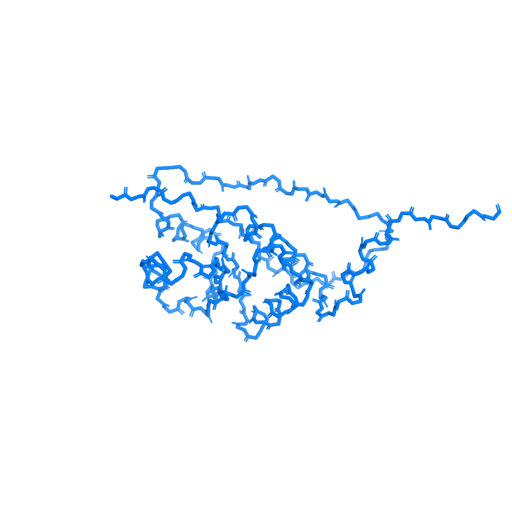58 O O . ALA A 1 88 ? 7.102 -7.570 1.842 1.00 86.75 88 ALA A O 1
ATOM 659 N N . SER A 1 89 ? 6.336 -7.561 -0.270 1.00 76.44 89 SER A N 1
ATOM 660 C CA . SER A 1 89 ? 7.588 -8.001 -0.902 1.00 76.44 89 SER A CA 1
ATOM 661 C C . SER A 1 89 ? 8.388 -6.877 -1.563 1.00 76.44 89 SER A C 1
ATOM 663 O O . SER A 1 89 ? 9.306 -7.179 -2.312 1.00 76.44 89 SER A O 1
ATOM 665 N N . ILE A 1 90 ? 8.096 -5.598 -1.287 1.00 71.44 90 ILE A N 1
ATOM 666 C CA . ILE A 1 90 ? 8.879 -4.475 -1.835 1.00 71.44 90 ILE A CA 1
ATOM 667 C C . ILE A 1 90 ? 10.281 -4.458 -1.185 1.00 71.44 90 ILE A C 1
ATOM 669 O O . ILE A 1 90 ? 10.379 -4.190 0.020 1.00 71.44 90 ILE A O 1
ATOM 673 N N . PRO A 1 91 ? 11.372 -4.739 -1.929 1.00 65.94 91 PRO A N 1
ATOM 674 C CA . PRO A 1 91 ? 12.736 -4.690 -1.407 1.00 65.94 91 PRO A CA 1
ATOM 675 C C . PRO A 1 91 ? 13.214 -3.244 -1.225 1.00 65.94 91 PRO A C 1
ATOM 677 O O . PRO A 1 91 ? 12.700 -2.318 -1.856 1.00 65.94 91 PRO A O 1
ATOM 680 N N . ALA A 1 92 ? 14.266 -3.044 -0.425 1.00 54.31 92 ALA A N 1
ATOM 681 C CA . ALA A 1 92 ? 15.022 -1.794 -0.481 1.00 54.31 92 ALA A CA 1
ATOM 682 C C . ALA A 1 92 ? 15.578 -1.629 -1.909 1.00 54.31 92 ALA A C 1
ATOM 684 O O . ALA A 1 92 ? 16.202 -2.552 -2.425 1.00 54.31 92 ALA A O 1
ATOM 685 N N . HIS A 1 93 ? 15.322 -0.475 -2.533 1.00 60.78 93 HIS A N 1
ATOM 686 C CA . HIS A 1 93 ? 15.640 -0.143 -3.935 1.00 60.78 93 HIS A CA 1
ATOM 687 C C . HIS A 1 93 ? 14.683 -0.663 -5.026 1.00 60.78 93 HIS A C 1
ATOM 689 O O . HIS A 1 93 ? 15.000 -0.467 -6.195 1.00 60.78 93 HIS A O 1
ATOM 695 N N . SER A 1 94 ? 13.526 -1.245 -4.668 1.00 61.88 94 SER A N 1
ATOM 696 C CA . SER A 1 94 ? 12.368 -1.522 -5.551 1.00 61.88 94 SER A CA 1
ATOM 697 C C . SER A 1 94 ? 12.724 -1.802 -7.024 1.00 61.88 94 SE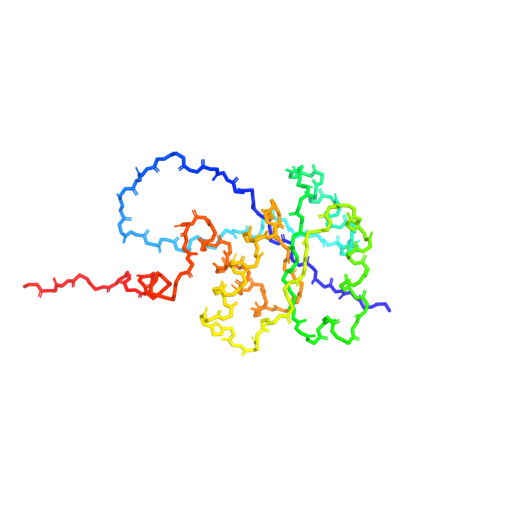R A C 1
ATOM 699 O O . SER A 1 94 ? 12.445 -0.964 -7.887 1.00 61.88 94 SER A O 1
ATOM 701 N N . PRO A 1 95 ? 13.364 -2.944 -7.337 1.00 72.50 95 PRO A N 1
ATOM 702 C CA . PRO A 1 95 ? 13.635 -3.317 -8.721 1.00 72.50 95 PRO A CA 1
ATOM 703 C C . PRO A 1 95 ? 12.325 -3.387 -9.518 1.00 72.50 95 PRO A C 1
ATOM 705 O O . PRO A 1 95 ? 11.265 -3.686 -8.961 1.00 72.50 95 PRO A O 1
ATOM 708 N N . LEU A 1 96 ? 12.400 -3.101 -10.822 1.00 80.38 96 LEU A N 1
ATOM 709 C CA . LEU A 1 96 ? 11.232 -3.029 -11.712 1.00 80.38 96 LEU A CA 1
ATOM 710 C C . LEU A 1 96 ? 10.382 -4.310 -11.641 1.00 80.38 96 LEU A C 1
ATOM 712 O O . LEU A 1 96 ? 9.159 -4.221 -11.627 1.00 80.38 96 LEU A O 1
ATOM 716 N N . ASP A 1 97 ? 11.018 -5.473 -11.477 1.00 84.19 97 ASP A N 1
ATOM 717 C CA . ASP A 1 97 ? 10.349 -6.763 -11.267 1.00 84.19 97 ASP A CA 1
ATOM 718 C C . ASP A 1 97 ? 9.347 -6.730 -10.107 1.00 84.19 97 ASP A C 1
ATOM 720 O O . ASP A 1 97 ? 8.193 -7.122 -10.260 1.00 84.19 97 ASP A O 1
ATOM 724 N N . SER A 1 98 ? 9.752 -6.193 -8.953 1.00 85.62 98 SER A N 1
ATOM 725 C CA . SER A 1 98 ? 8.891 -6.117 -7.768 1.00 85.62 98 SER A CA 1
ATOM 726 C C . SER A 1 98 ? 7.716 -5.159 -7.961 1.00 85.62 98 SER A C 1
ATOM 728 O O . SER A 1 98 ? 6.656 -5.362 -7.369 1.00 85.62 98 SER A O 1
ATOM 730 N N . ILE A 1 99 ? 7.880 -4.123 -8.789 1.00 88.38 99 ILE A N 1
ATOM 731 C CA . ILE A 1 99 ? 6.775 -3.240 -9.176 1.00 88.38 99 ILE A CA 1
ATOM 732 C C . ILE A 1 99 ? 5.776 -4.004 -10.039 1.00 88.38 99 ILE A C 1
ATOM 734 O O . ILE A 1 99 ? 4.581 -3.960 -9.762 1.00 88.38 99 ILE A O 1
ATOM 738 N N . ILE A 1 100 ? 6.249 -4.738 -11.047 1.00 90.19 100 ILE A N 1
ATOM 739 C CA . ILE A 1 100 ? 5.383 -5.536 -11.920 1.00 90.19 100 ILE A CA 1
ATOM 740 C C . ILE A 1 100 ? 4.644 -6.623 -11.134 1.00 90.19 100 ILE A C 1
ATOM 742 O O . ILE A 1 100 ? 3.438 -6.806 -11.311 1.00 90.19 100 ILE A O 1
ATOM 746 N N . GLU A 1 101 ? 5.322 -7.305 -10.213 1.00 91.44 101 GLU A N 1
ATOM 747 C CA . GLU A 1 101 ? 4.685 -8.256 -9.299 1.00 91.44 101 GLU A CA 1
ATOM 748 C C . GLU A 1 101 ? 3.588 -7.594 -8.459 1.00 91.44 101 GLU A C 1
ATOM 750 O O . GLU A 1 101 ? 2.488 -8.139 -8.347 1.00 91.44 101 GLU A O 1
ATOM 755 N N . ALA A 1 102 ? 3.850 -6.403 -7.912 1.00 91.88 102 ALA A N 1
ATOM 756 C CA . ALA A 1 102 ? 2.861 -5.654 -7.148 1.00 91.88 102 ALA A CA 1
ATOM 757 C C . ALA A 1 102 ? 1.657 -5.243 -8.014 1.00 91.88 102 ALA A C 1
ATOM 759 O O . ALA A 1 102 ? 0.519 -5.400 -7.578 1.00 91.88 102 ALA A O 1
ATOM 760 N N . VAL A 1 103 ? 1.875 -4.782 -9.249 1.00 92.31 103 VAL A N 1
ATOM 761 C CA . VAL A 1 103 ? 0.798 -4.442 -10.198 1.00 92.31 103 VAL A CA 1
ATOM 762 C C . VAL A 1 103 ? -0.085 -5.655 -10.474 1.00 92.31 103 VAL A C 1
ATOM 764 O O . VAL A 1 103 ? -1.306 -5.588 -10.312 1.00 92.31 103 VAL A O 1
ATOM 767 N N . ARG A 1 104 ? 0.527 -6.788 -10.833 1.00 93.44 104 ARG A N 1
ATOM 768 C CA . ARG A 1 104 ? -0.191 -8.041 -11.104 1.00 93.44 104 ARG A CA 1
ATOM 769 C C . ARG A 1 104 ? -0.970 -8.510 -9.882 1.00 93.44 104 ARG A C 1
ATOM 771 O O . ARG A 1 104 ? -2.121 -8.918 -10.015 1.00 93.44 104 ARG A O 1
ATOM 778 N N . TYR A 1 105 ? -0.378 -8.399 -8.695 1.00 95.25 105 TYR A N 1
ATOM 779 C CA . TYR A 1 105 ? -1.042 -8.723 -7.437 1.00 95.25 105 TYR A CA 1
ATOM 780 C C . TYR A 1 105 ? -2.276 -7.842 -7.196 1.00 95.25 105 TYR A C 1
ATOM 782 O O . TYR A 1 105 ? -3.360 -8.357 -6.929 1.00 95.25 105 TYR A O 1
ATOM 790 N N . VAL A 1 106 ? -2.141 -6.521 -7.340 1.00 93.25 106 VAL A N 1
ATOM 791 C CA . VAL A 1 106 ? -3.243 -5.568 -7.132 1.00 93.25 106 VAL A CA 1
ATOM 792 C C . VAL A 1 106 ? -4.389 -5.822 -8.120 1.00 93.25 106 VAL A C 1
ATOM 794 O O . VAL A 1 106 ? -5.553 -5.844 -7.709 1.00 93.25 106 VAL A O 1
ATOM 797 N N . ARG A 1 107 ? -4.074 -6.098 -9.395 1.00 92.69 107 ARG A N 1
ATOM 798 C CA . ARG A 1 107 ? -5.066 -6.491 -10.412 1.00 92.69 107 ARG A CA 1
ATOM 799 C C . ARG A 1 107 ? -5.753 -7.805 -10.081 1.00 92.69 107 ARG A C 1
ATOM 801 O O . ARG A 1 107 ? -6.975 -7.885 -10.164 1.00 92.69 107 ARG A O 1
ATOM 808 N N . HIS A 1 108 ? -4.990 -8.821 -9.687 1.00 95.56 108 HIS A N 1
ATOM 809 C CA . HIS A 1 108 ? -5.532 -10.122 -9.301 1.00 95.56 108 HIS A CA 1
ATOM 810 C C . HIS A 1 108 ? -6.512 -9.998 -8.127 1.00 95.56 108 HIS A C 1
ATOM 812 O O . HIS A 1 108 ? -7.586 -10.594 -8.137 1.00 95.56 108 HIS A O 1
ATOM 818 N N . CYS A 1 109 ? -6.184 -9.152 -7.149 1.00 94.81 109 CYS A N 1
ATOM 819 C CA . CYS A 1 109 ? -7.067 -8.813 -6.040 1.00 94.81 109 CYS A CA 1
ATOM 820 C C . CYS A 1 109 ? -8.265 -7.943 -6.452 1.00 94.81 109 CYS A C 1
ATOM 822 O O . CYS A 1 109 ? -9.127 -7.698 -5.606 1.00 94.81 109 CYS A O 1
ATOM 824 N N . GLN A 1 110 ? -8.349 -7.479 -7.703 1.00 93.94 110 GLN A N 1
ATOM 825 C CA . GLN A 1 110 ? -9.369 -6.553 -8.203 1.00 93.94 110 GLN A CA 1
ATOM 826 C C . GLN A 1 110 ? -9.535 -5.349 -7.267 1.00 93.94 110 GLN A C 1
ATOM 828 O O . GLN A 1 110 ? -10.647 -5.022 -6.852 1.00 93.94 110 GLN A O 1
ATOM 833 N N . ALA A 1 111 ? -8.415 -4.772 -6.830 1.00 90.88 111 ALA A N 1
ATOM 834 C CA . ALA A 1 111 ? -8.444 -3.705 -5.844 1.00 90.88 111 ALA A CA 1
ATOM 835 C C . ALA A 1 111 ? -9.063 -2.428 -6.427 1.00 90.88 111 ALA A C 1
ATOM 837 O O . ALA A 1 111 ? -8.749 -2.033 -7.547 1.00 90.88 111 ALA A O 1
ATOM 838 N N . ASP A 1 112 ? -9.883 -1.749 -5.631 1.00 90.19 112 ASP A N 1
ATOM 839 C CA . ASP A 1 112 ? -10.411 -0.412 -5.922 1.00 90.19 112 ASP A CA 1
ATOM 840 C C . ASP A 1 112 ? -9.825 0.667 -4.991 1.00 90.19 112 ASP A C 1
ATOM 842 O O . ASP A 1 112 ? -10.186 1.842 -5.083 1.00 90.19 112 ASP A O 1
ATOM 846 N N . LEU A 1 113 ? -8.911 0.265 -4.100 1.00 88.31 113 LEU A N 1
ATOM 847 C CA . LEU A 1 113 ? -8.070 1.137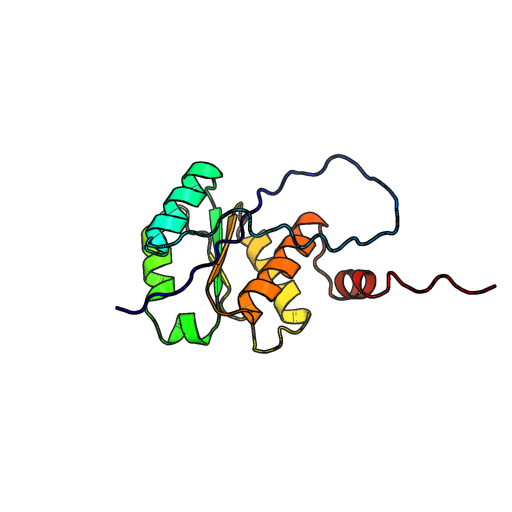 -3.289 1.00 88.31 113 LEU A CA 1
ATOM 848 C C . LEU A 1 113 ? -6.725 0.461 -3.016 1.00 88.31 113 LEU A C 1
ATOM 850 O O . LEU A 1 113 ? -6.669 -0.660 -2.507 1.00 88.31 113 LEU A O 1
ATOM 854 N N . LEU A 1 114 ? -5.644 1.178 -3.308 1.00 89.69 114 LEU A N 1
ATOM 855 C CA . LEU A 1 114 ? -4.286 0.820 -2.915 1.00 89.69 114 LEU A CA 1
ATOM 856 C C . LEU A 1 114 ? -3.888 1.643 -1.685 1.00 89.69 114 LEU A C 1
ATOM 858 O O . LEU A 1 114 ? -4.212 2.820 -1.622 1.00 89.69 114 LEU A O 1
ATOM 862 N N . VAL A 1 115 ? -3.201 1.048 -0.710 1.00 90.44 115 VAL A N 1
ATOM 863 C CA . VAL A 1 115 ? -2.722 1.746 0.497 1.00 90.44 115 VAL A CA 1
ATOM 864 C C . VAL A 1 115 ? -1.254 1.414 0.727 1.00 90.44 115 VAL A C 1
ATOM 866 O O . VAL A 1 115 ? -0.905 0.246 0.877 1.00 90.44 115 VAL A O 1
ATOM 869 N N . ALA A 1 116 ? -0.386 2.421 0.792 1.00 88.94 116 ALA A N 1
ATOM 870 C CA . ALA A 1 116 ? 1.020 2.234 1.142 1.00 88.94 116 ALA A CA 1
ATOM 871 C C . ALA A 1 116 ? 1.218 2.284 2.668 1.00 88.94 116 ALA A C 1
ATOM 873 O O . ALA A 1 116 ? 0.691 3.166 3.340 1.00 88.94 116 ALA A O 1
ATOM 874 N N . VAL A 1 117 ? 1.989 1.347 3.227 1.00 85.75 117 VAL A N 1
ATOM 875 C CA . VAL A 1 117 ? 2.297 1.288 4.665 1.00 85.75 117 VAL A CA 1
ATOM 876 C C . VAL A 1 117 ? 3.797 1.044 4.874 1.00 85.75 117 VAL A C 1
ATOM 878 O O . VAL A 1 117 ? 4.299 -0.084 4.827 1.00 85.75 117 VAL A O 1
ATOM 881 N N . GLY A 1 118 ? 4.551 2.117 5.098 1.00 81.38 118 GLY A N 1
ATOM 882 C CA . GLY A 1 118 ? 5.998 2.060 5.302 1.00 81.38 118 GLY A CA 1
ATOM 883 C C . GLY A 1 118 ? 6.674 3.405 5.052 1.00 81.38 118 GLY A C 1
ATOM 884 O O . GLY A 1 118 ? 6.006 4.424 4.932 1.00 81.38 118 GLY A O 1
ATOM 885 N N . GLY A 1 119 ? 8.006 3.399 4.978 1.00 79.19 119 GLY A N 1
ATOM 886 C CA . GLY A 1 119 ? 8.788 4.598 4.656 1.00 79.19 119 GLY A CA 1
ATOM 887 C C . GLY A 1 119 ? 8.774 4.958 3.165 1.00 79.19 119 GLY A C 1
ATOM 888 O O . GLY A 1 119 ? 8.148 4.276 2.351 1.00 79.19 119 GLY A O 1
ATOM 889 N N . GLY A 1 120 ? 9.543 5.990 2.799 1.00 77.56 120 GLY A N 1
ATOM 890 C CA . GLY A 1 120 ? 9.562 6.583 1.453 1.00 77.56 120 GLY A CA 1
ATOM 891 C C . GLY A 1 120 ? 9.699 5.586 0.297 1.00 77.56 120 GLY A C 1
ATOM 892 O O . GLY A 1 120 ? 8.966 5.686 -0.674 1.00 77.56 120 GLY A O 1
ATOM 893 N N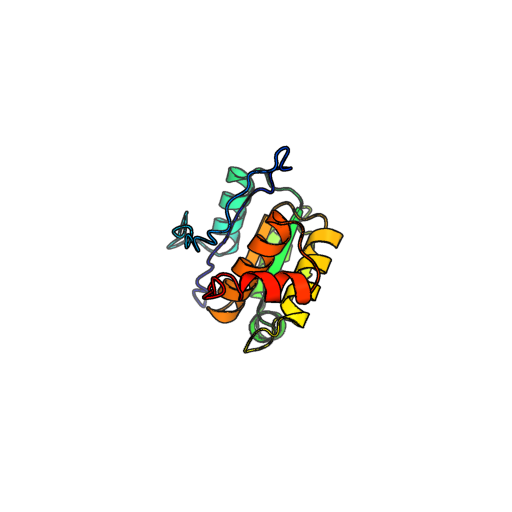 . SER A 1 121 ? 10.532 4.546 0.419 1.00 80.56 121 SER A N 1
ATOM 894 C CA . SER A 1 121 ? 10.688 3.543 -0.651 1.00 80.56 121 SER A CA 1
ATOM 895 C C . SER A 1 121 ? 9.411 2.749 -0.958 1.00 80.56 121 SER A C 1
ATOM 897 O O . SER A 1 121 ? 9.181 2.381 -2.107 1.00 80.56 121 SER A O 1
ATOM 899 N N . VAL A 1 122 ? 8.575 2.482 0.053 1.00 83.75 122 VAL A N 1
ATOM 900 C CA . VAL A 1 122 ? 7.277 1.805 -0.126 1.00 83.75 122 VAL A CA 1
ATOM 901 C C . VAL A 1 122 ? 6.282 2.748 -0.789 1.00 83.75 122 VAL A C 1
ATOM 903 O O . VAL A 1 122 ? 5.559 2.347 -1.697 1.00 83.75 122 VAL A O 1
ATOM 906 N N . ILE A 1 123 ? 6.274 4.004 -0.345 1.00 82.38 123 ILE A N 1
ATOM 907 C CA . ILE A 1 123 ? 5.419 5.069 -0.873 1.00 82.38 123 ILE A CA 1
ATOM 908 C C . ILE A 1 123 ? 5.752 5.319 -2.350 1.00 82.38 123 ILE A C 1
ATOM 910 O O . ILE A 1 123 ? 4.860 5.331 -3.194 1.00 82.38 123 ILE A O 1
ATOM 914 N N . ASP A 1 124 ? 7.034 5.433 -2.692 1.00 82.06 124 ASP A N 1
ATOM 915 C CA . ASP A 1 124 ? 7.478 5.645 -4.069 1.00 82.06 124 ASP A CA 1
ATOM 916 C C . ASP A 1 124 ? 7.183 4.437 -4.960 1.00 82.06 124 ASP A C 1
ATOM 918 O O . ASP A 1 124 ? 6.704 4.606 -6.080 1.00 82.06 124 ASP A O 1
ATOM 922 N N . ALA A 1 125 ? 7.362 3.213 -4.453 1.00 84.62 125 ALA A N 1
ATOM 923 C CA . ALA A 1 125 ? 6.933 2.019 -5.173 1.00 84.62 125 ALA A CA 1
ATOM 924 C C . ALA A 1 125 ? 5.420 2.030 -5.448 1.00 84.62 125 ALA A C 1
ATOM 926 O O . ALA A 1 125 ? 4.998 1.758 -6.570 1.00 84.62 125 ALA A O 1
ATOM 927 N N . ALA A 1 126 ? 4.599 2.399 -4.461 1.00 86.94 126 ALA A N 1
ATOM 928 C CA . ALA A 1 126 ? 3.148 2.478 -4.619 1.00 86.94 126 ALA A CA 1
ATOM 929 C C . ALA A 1 126 ? 2.712 3.530 -5.656 1.00 86.94 126 ALA A C 1
ATOM 931 O O . ALA A 1 126 ? 1.730 3.309 -6.369 1.00 86.94 126 ALA A O 1
ATOM 932 N N . LYS A 1 127 ? 3.452 4.639 -5.799 1.00 84.69 127 LYS A N 1
ATOM 933 C CA . LYS A 1 127 ? 3.216 5.627 -6.869 1.00 84.69 127 LYS A CA 1
ATOM 934 C C . LYS A 1 127 ? 3.434 5.013 -8.248 1.00 84.69 127 LYS A C 1
ATOM 936 O O . LYS A 1 127 ? 2.591 5.174 -9.126 1.00 84.69 127 LYS A O 1
ATOM 941 N N . ILE A 1 128 ? 4.535 4.282 -8.428 1.00 86.31 128 ILE A N 1
ATOM 942 C CA . ILE A 1 128 ? 4.837 3.627 -9.706 1.00 86.31 128 ILE A CA 1
ATOM 943 C C . ILE A 1 128 ? 3.790 2.546 -10.001 1.00 86.31 128 ILE A C 1
ATOM 945 O O . ILE A 1 128 ? 3.265 2.505 -11.106 1.00 86.31 128 ILE A O 1
ATOM 949 N N . VAL A 1 129 ? 3.408 1.733 -9.009 1.00 88.12 129 VAL A N 1
ATOM 950 C CA . VAL A 1 129 ? 2.337 0.731 -9.158 1.00 88.12 129 VAL A CA 1
ATOM 951 C C . VAL A 1 129 ? 1.021 1.384 -9.588 1.00 88.12 129 VAL A C 1
ATOM 953 O O . VAL A 1 129 ? 0.385 0.907 -10.523 1.00 88.12 129 VAL A O 1
ATOM 956 N N . THR A 1 130 ? 0.630 2.494 -8.954 1.00 86.31 130 THR A N 1
ATOM 957 C CA . THR A 1 130 ? -0.570 3.255 -9.340 1.00 86.31 130 THR A CA 1
ATOM 958 C C . THR A 1 130 ? -0.487 3.729 -10.793 1.00 86.31 130 THR A C 1
ATOM 960 O O . THR A 1 130 ? -1.429 3.518 -11.552 1.00 86.31 130 THR A O 1
ATOM 963 N N . LEU A 1 131 ? 0.655 4.288 -11.209 1.00 84.06 131 LEU A N 1
ATOM 964 C CA . LEU A 1 131 ? 0.878 4.736 -12.587 1.00 84.06 131 LEU A CA 1
ATOM 965 C C . LEU A 1 131 ? 0.749 3.589 -13.603 1.00 84.06 131 LEU A C 1
ATOM 967 O O . LEU A 1 131 ? 0.152 3.773 -14.662 1.00 84.06 131 LEU A O 1
ATOM 971 N N . CYS A 1 132 ? 1.291 2.411 -13.287 1.00 86.81 132 CYS A N 1
ATOM 972 C CA . CYS A 1 132 ? 1.160 1.230 -14.137 1.00 86.81 132 CYS A CA 1
ATOM 973 C C . CYS A 1 132 ? -0.297 0.791 -14.276 1.00 86.81 132 CYS A C 1
ATOM 975 O O . CYS A 1 132 ? -0.756 0.538 -15.385 1.00 86.81 132 CYS A O 1
ATOM 977 N N . LEU A 1 133 ? -1.028 0.732 -13.159 1.00 85.44 133 LEU A N 1
ATOM 978 C CA . LEU A 1 133 ? -2.436 0.335 -13.145 1.00 85.44 133 LEU A CA 1
ATOM 979 C C . LEU A 1 133 ? -3.306 1.294 -13.973 1.00 85.44 133 LEU A C 1
ATOM 981 O O . LEU A 1 133 ? -4.203 0.841 -14.673 1.00 85.44 133 LEU A O 1
ATOM 985 N N . GLU A 1 134 ? -3.023 2.599 -13.934 1.00 83.19 134 GLU A N 1
ATOM 986 C CA . GLU A 1 134 ? -3.735 3.618 -14.722 1.00 83.19 134 GLU A CA 1
ATOM 987 C C . GLU A 1 134 ? -3.481 3.528 -16.229 1.00 83.19 134 GLU A C 1
ATOM 989 O O . GLU A 1 134 ? -4.361 3.844 -17.027 1.00 83.19 134 GLU A O 1
ATOM 994 N N . ARG A 1 135 ? -2.265 3.143 -16.621 1.00 82.12 135 ARG A N 1
ATOM 995 C CA . ARG A 1 135 ? -1.831 3.080 -18.027 1.00 82.12 135 ARG A CA 1
ATOM 996 C C . ARG A 1 135 ? -1.937 1.686 -18.635 1.00 82.12 135 ARG A C 1
ATOM 998 O O . ARG A 1 135 ? -1.448 1.456 -19.732 1.00 82.12 135 ARG A O 1
ATOM 1005 N N . ASP A 1 136 ? -2.550 0.777 -17.897 1.00 84.31 136 ASP A N 1
ATOM 1006 C CA . ASP A 1 136 ? -2.643 -0.639 -18.197 1.00 84.31 136 ASP A CA 1
ATOM 1007 C C . ASP A 1 136 ? -1.296 -1.354 -18.461 1.00 84.31 136 ASP A C 1
ATOM 1009 O O . ASP A 1 136 ? -1.205 -2.265 -19.272 1.00 84.31 136 ASP A O 1
ATOM 1013 N N . LEU A 1 137 ? -0.236 -0.979 -17.738 1.00 84.31 137 LEU A N 1
ATOM 1014 C CA . LEU A 1 137 ? 1.118 -1.529 -17.919 1.00 84.31 137 LEU A CA 1
ATOM 1015 C C . LEU A 1 137 ? 1.388 -2.670 -16.934 1.00 84.31 137 LEU A C 1
ATOM 1017 O O . LEU A 1 137 ? 1.090 -2.530 -15.747 1.00 84.31 137 LEU A O 1
ATOM 1021 N N . ASP A 1 138 ? 1.972 -3.778 -17.387 1.00 80.12 138 ASP A N 1
ATOM 1022 C CA . ASP A 1 138 ? 2.431 -4.887 -16.527 1.00 80.12 138 ASP A CA 1
ATOM 1023 C C . ASP A 1 138 ? 3.675 -5.627 -17.038 1.00 80.12 138 ASP A C 1
ATOM 1025 O O . ASP A 1 138 ? 3.965 -6.753 -16.600 1.00 80.12 138 ASP A O 1
ATOM 1029 N N . ALA A 1 139 ? 4.447 -4.973 -17.903 1.00 79.12 139 ALA A N 1
ATOM 1030 C CA . ALA A 1 139 ? 5.750 -5.434 -18.348 1.00 79.12 139 ALA A CA 1
ATOM 1031 C C . ALA A 1 139 ? 6.860 -4.435 -17.981 1.00 79.12 139 ALA A C 1
ATOM 1033 O O . ALA A 1 139 ? 6.639 -3.233 -17.813 1.00 79.12 139 ALA A O 1
ATOM 1034 N N . ILE A 1 140 ? 8.088 -4.934 -17.833 1.00 75.88 140 ILE A N 1
ATOM 1035 C CA . ILE A 1 140 ? 9.252 -4.093 -17.510 1.00 75.88 140 ILE A CA 1
ATOM 1036 C C . ILE A 1 140 ? 9.554 -3.158 -18.677 1.00 75.88 140 ILE A C 1
ATOM 1038 O O . ILE A 1 140 ? 9.925 -2.005 -18.471 1.00 75.88 140 ILE A O 1
ATOM 1042 N N . GLU A 1 141 ? 9.373 -3.655 -19.897 1.00 74.50 141 GLU A N 1
ATOM 1043 C CA . GLU A 1 141 ? 9.540 -2.942 -21.156 1.00 74.50 141 GLU A CA 1
ATOM 1044 C C . GLU A 1 141 ? 8.671 -1.682 -21.192 1.00 74.50 141 GLU A C 1
ATOM 1046 O O . GLU A 1 141 ? 9.160 -0.611 -21.557 1.00 74.50 141 GLU A O 1
ATOM 1051 N N . ASP A 1 142 ? 7.430 -1.781 -20.713 1.00 72.38 142 ASP A N 1
ATOM 1052 C CA . ASP A 1 142 ? 6.509 -0.650 -20.597 1.00 72.38 142 ASP A CA 1
ATOM 1053 C C . ASP A 1 142 ? 7.052 0.422 -19.646 1.00 72.38 142 ASP A C 1
ATOM 1055 O O . ASP A 1 142 ? 6.997 1.622 -19.926 1.00 72.38 142 ASP A O 1
ATOM 1059 N N . LEU A 1 143 ? 7.626 -0.007 -18.518 1.00 69.38 143 LEU A N 1
ATOM 1060 C CA . LEU A 1 143 ? 8.216 0.897 -17.534 1.00 69.38 143 LEU A CA 1
ATOM 1061 C C . LEU A 1 143 ? 9.507 1.541 -18.040 1.00 69.38 143 LEU A C 1
ATOM 1063 O O . LEU A 1 143 ? 9.774 2.711 -17.763 1.00 69.38 143 LEU A O 1
ATOM 1067 N N . LEU A 1 144 ? 10.310 0.794 -18.797 1.00 71.12 144 LEU A N 1
ATOM 1068 C CA . LEU A 1 144 ? 11.508 1.314 -19.442 1.00 71.12 144 LEU A CA 1
ATOM 1069 C C . LEU A 1 144 ? 11.150 2.329 -20.525 1.00 71.12 144 LEU A C 1
ATOM 1071 O O . LEU A 1 144 ? 11.829 3.349 -20.609 1.00 71.12 144 LEU A O 1
ATOM 1075 N N . ALA A 1 145 ? 10.065 2.125 -21.277 1.00 66.31 145 ALA A N 1
ATOM 1076 C CA . ALA A 1 145 ? 9.578 3.085 -22.265 1.00 66.31 145 ALA A CA 1
ATOM 1077 C C . ALA A 1 145 ? 9.213 4.444 -21.634 1.00 66.31 145 ALA A C 1
ATOM 1079 O O . ALA A 1 145 ? 9.473 5.486 -22.236 1.00 66.31 145 ALA A O 1
ATOM 1080 N N . LEU A 1 146 ? 8.731 4.463 -20.383 1.00 64.56 146 LEU A N 1
ATOM 1081 C CA . LEU A 1 146 ? 8.512 5.708 -19.626 1.00 64.56 146 LEU A CA 1
ATOM 1082 C C . LEU A 1 146 ? 9.815 6.466 -19.314 1.00 64.56 146 LEU A C 1
ATOM 1084 O O . LEU A 1 146 ? 9.783 7.676 -19.098 1.00 64.56 146 LEU A O 1
ATOM 1088 N N . ARG A 1 147 ? 10.965 5.780 -19.299 1.00 56.59 147 ARG A N 1
ATOM 1089 C CA . ARG A 1 147 ? 12.289 6.366 -19.030 1.00 56.59 147 ARG A CA 1
ATOM 1090 C C . ARG A 1 147 ? 12.916 7.017 -20.268 1.00 56.59 147 ARG A C 1
ATOM 1092 O O . ARG A 1 147 ? 13.818 7.835 -20.116 1.00 56.59 147 ARG A O 1
ATOM 1099 N N . ILE A 1 148 ? 12.448 6.673 -21.473 1.00 46.62 148 ILE A N 1
ATOM 1100 C CA . ILE A 1 148 ? 13.001 7.138 -22.764 1.00 46.62 148 ILE A CA 1
ATOM 1101 C C . ILE A 1 148 ? 12.161 8.270 -23.384 1.00 46.62 148 ILE A C 1
ATOM 1103 O O . ILE A 1 148 ? 12.224 8.530 -24.582 1.00 46.62 148 ILE A O 1
ATOM 1107 N N . GLY A 1 149 ? 11.387 8.994 -22.577 1.00 43.22 149 GLY A N 1
ATOM 1108 C CA . GLY A 1 149 ? 10.801 10.274 -22.977 1.00 43.22 149 GLY A CA 1
ATOM 1109 C C . GLY A 1 149 ? 11.820 11.403 -22.838 1.00 43.22 149 GLY A C 1
ATOM 1110 O O . GLY A 1 149 ? 11.743 12.172 -21.885 1.00 43.22 149 GLY A O 1
ATOM 1111 N N . GLY A 1 150 ? 12.809 11.478 -23.739 1.00 39.78 150 GLY A N 1
ATOM 1112 C CA . GLY A 1 150 ? 13.823 12.538 -23.671 1.00 39.78 150 GLY A CA 1
ATOM 1113 C C . GLY A 1 150 ? 14.937 12.563 -24.721 1.00 39.78 150 GLY A C 1
ATOM 1114 O O . GLY A 1 150 ? 15.919 13.264 -24.497 1.00 39.78 150 GLY A O 1
ATOM 1115 N N . GLN A 1 151 ? 14.843 11.846 -25.846 1.00 36.19 151 GLN A N 1
ATOM 1116 C CA . GLN A 1 151 ? 15.722 12.120 -26.992 1.00 36.19 151 GLN A CA 1
ATOM 1117 C C . GLN A 1 151 ? 14.917 12.153 -28.286 1.00 36.19 151 GLN A C 1
ATOM 1119 O O . GLN A 1 151 ? 14.582 11.126 -28.869 1.00 36.19 151 GLN A O 1
ATOM 1124 N N . THR A 1 152 ? 14.630 13.369 -28.740 1.00 36.34 152 THR A N 1
ATOM 1125 C CA . THR A 1 152 ? 14.368 13.644 -30.151 1.00 36.34 152 THR A CA 1
ATOM 1126 C C . THR A 1 152 ? 15.621 13.238 -30.938 1.00 36.34 152 THR A C 1
ATOM 1128 O O . THR A 1 152 ? 16.708 13.693 -30.571 1.00 36.34 152 THR A O 1
ATOM 1131 N N . PRO A 1 153 ? 15.534 12.406 -31.991 1.00 35.28 153 PRO A N 1
ATOM 1132 C CA . PRO A 1 153 ? 16.682 12.149 -32.847 1.00 35.28 153 PRO A CA 1
ATOM 1133 C C . PRO A 1 153 ? 17.075 13.458 -33.533 1.00 35.28 153 PRO A C 1
ATOM 1135 O O . PRO A 1 153 ? 16.256 14.072 -34.219 1.00 35.28 153 PRO A O 1
ATOM 1138 N N . CYS A 1 154 ? 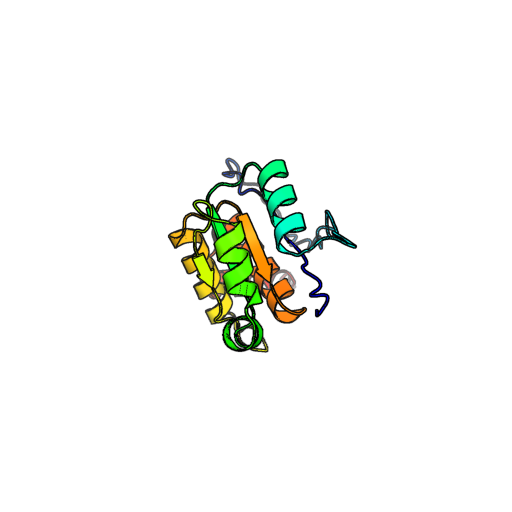18.312 13.901 -33.330 1.00 39.47 154 CYS A N 1
ATOM 1139 C CA . CYS A 1 154 ? 18.886 14.984 -34.116 1.00 39.47 154 CYS A CA 1
ATOM 1140 C C . CYS A 1 154 ? 19.121 14.452 -35.537 1.00 39.47 154 CYS A C 1
ATOM 1142 O O . CYS A 1 154 ? 19.956 13.564 -35.722 1.00 39.47 154 CYS A O 1
ATOM 1144 N N . HIS A 1 155 ? 18.362 14.965 -36.506 1.00 45.53 155 HIS A N 1
ATOM 1145 C CA . HIS A 1 155 ? 18.690 14.875 -37.929 1.00 45.53 155 HIS A CA 1
ATOM 1146 C C . HIS A 1 155 ? 19.596 16.033 -38.338 1.00 45.53 155 HIS A C 1
ATOM 1148 O O . HIS A 1 155 ? 19.394 17.149 -37.805 1.00 45.53 155 HIS A O 1
#